Protein AF-A0A4Q1ATP1-F1 (afdb_monomer)

Foldseek 3Di:
DLLLLLLLLLLLVLQLCLDQVLVCLAVVDGDDPVSSVVSNVSSVVSNVVSLVVLCVVPNNPVSVVVSVVSNVVSNVVQVVCSVPPSNCVVVVNVVSVVVSVVVVVD

Solvent-accessible surface area (backbone atoms 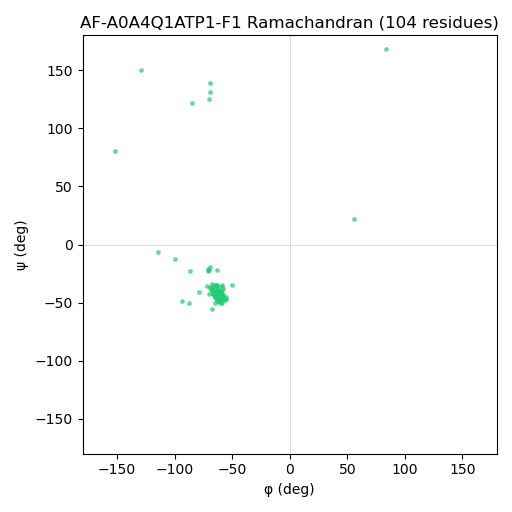only — not comparable to full-atom values): 5486 Å² total; per-residue (Å²): 102,70,68,22,55,52,30,41,51,50,15,52,52,26,42,45,51,37,34,62,68,55,30,32,63,48,70,73,46,86,75,52,73,68,56,29,51,50,28,41,53,50,14,53,52,31,38,52,53,17,49,55,48,25,24,73,71,57,34,68,70,53,16,52,55,49,51,54,54,52,49,54,55,50,50,52,54,51,51,53,39,54,73,77,46,40,59,50,52,64,58,49,52,54,52,52,48,52,52,52,52,55,60,72,75,106

Organism: NCBI:txid2023153

InterPro domains:
  IPR021762 Protein of unknown function DUF3325 [PF11804] (6-100)

Sequence (106 aa):
MIIGTYLAYLSLILFSFSLEKHFKEVIKKDVNKVFKNIAKILGYIFLICSLIILINDLGISLGLTYLVGILAVLTLLIAFIYTYKPKIIIKLTIVLFIISLLISIL

Mean predicted aligned error: 6.21 Å

Nearest PDB structures (foldseek):
  7szt-assembly1_B  TM=5.093E-01  e=1.370E+00  Clostridiales bacterium oral taxon 876

Secondary structure (DSSP, 8-state):
-HHHHHHHHHHHHHHHHHSHHHHHHHHSSPPPHHHHHHHHHHHHHHHHHHHHHHHHHH-HHHHHHHHHHHHHHHHHHHHHHHHH-TTHHHHHHHHHHHHHHHHHH-

Radius of gyration: 14.3 Å; Cα contacts (8 Å, |Δi|>4): 107; chains: 1; bounding box: 32×26×37 Å

Structure (mmCIF, N/CA/C/O backbone):
data_AF-A0A4Q1ATP1-F1
#
_entry.id   AF-A0A4Q1ATP1-F1
#
loop_
_atom_site.group_PDB
_atom_site.id
_atom_site.type_symbol
_atom_site.label_atom_id
_atom_site.label_alt_id
_atom_site.label_comp_id
_atom_site.label_asym_id
_atom_site.label_entity_id
_atom_site.label_seq_id
_atom_site.pdbx_PDB_ins_code
_atom_site.Cartn_x
_atom_site.Cartn_y
_atom_site.Cartn_z
_atom_site.occupancy
_atom_site.B_iso_or_equiv
_atom_site.auth_seq_id
_atom_site.auth_comp_id
_atom_site.auth_asym_id
_atom_site.auth_atom_id
_atom_site.pdbx_PDB_model_num
ATOM 1 N N . MET A 1 1 ? 3.136 -4.229 -13.906 1.00 78.00 1 MET A N 1
ATOM 2 C CA . MET A 1 1 ? 2.310 -3.001 -13.798 1.00 78.00 1 MET A CA 1
ATOM 3 C C . MET A 1 1 ? 1.158 -3.146 -12.793 1.00 78.00 1 MET A C 1
ATOM 5 O O . MET A 1 1 ? 1.045 -2.317 -11.894 1.00 78.00 1 MET A O 1
ATOM 9 N N . ILE A 1 2 ? 0.337 -4.208 -12.876 1.00 82.69 2 ILE A N 1
ATOM 10 C CA . ILE A 1 2 ? -0.803 -4.455 -11.958 1.00 82.69 2 ILE A CA 1
ATOM 11 C C . ILE A 1 2 ? -0.374 -4.538 -10.482 1.00 82.69 2 ILE A C 1
ATOM 13 O O . ILE A 1 2 ? -0.956 -3.875 -9.622 1.00 82.69 2 ILE A O 1
ATOM 17 N N . ILE A 1 3 ? 0.698 -5.277 -10.191 1.00 83.75 3 ILE A N 1
ATOM 18 C CA . ILE A 1 3 ? 1.224 -5.447 -8.825 1.00 83.75 3 ILE A CA 1
ATOM 19 C C . ILE A 1 3 ? 1.623 -4.097 -8.207 1.00 83.75 3 ILE A C 1
ATOM 21 O O . ILE A 1 3 ? 1.306 -3.832 -7.048 1.00 83.75 3 ILE A O 1
ATOM 25 N N . GLY A 1 4 ? 2.237 -3.207 -8.998 1.00 83.81 4 GLY A N 1
ATOM 26 C CA . GLY A 1 4 ? 2.571 -1.846 -8.572 1.00 83.81 4 GLY A CA 1
ATOM 27 C C . GLY A 1 4 ? 1.322 -1.049 -8.190 1.00 83.81 4 GLY A C 1
ATOM 28 O O . GLY A 1 4 ? 1.245 -0.511 -7.091 1.00 83.81 4 GLY A O 1
ATOM 29 N N . THR A 1 5 ? 0.283 -1.056 -9.032 1.00 84.69 5 THR A N 1
ATOM 30 C CA . THR A 1 5 ? -0.977 -0.353 -8.718 1.00 84.69 5 THR A CA 1
ATOM 31 C C . THR A 1 5 ? -1.682 -0.887 -7.472 1.00 84.69 5 THR A C 1
ATOM 33 O O . THR A 1 5 ? -2.244 -0.109 -6.700 1.00 84.69 5 THR A O 1
ATOM 36 N N . TYR A 1 6 ? -1.614 -2.199 -7.228 1.00 86.06 6 TYR A N 1
ATOM 37 C CA . TYR A 1 6 ? -2.171 -2.802 -6.021 1.00 86.06 6 TYR A CA 1
ATOM 38 C C . TYR A 1 6 ? -1.399 -2.376 -4.761 1.00 86.06 6 TYR A C 1
ATOM 40 O O . TYR A 1 6 ? -2.007 -2.065 -3.735 1.00 86.06 6 TYR A O 1
ATOM 48 N N . LEU A 1 7 ? -0.068 -2.276 -4.841 1.00 86.19 7 LEU A N 1
ATOM 49 C CA . LEU A 1 7 ? 0.753 -1.737 -3.754 1.00 86.19 7 LEU A CA 1
ATOM 50 C C . LEU A 1 7 ? 0.452 -0.257 -3.476 1.00 86.19 7 LEU A C 1
ATOM 52 O O . LEU A 1 7 ? 0.354 0.131 -2.311 1.00 86.19 7 LEU A O 1
ATOM 56 N N . ALA A 1 8 ? 0.243 0.556 -4.517 1.00 88.06 8 ALA A N 1
ATOM 57 C CA . ALA A 1 8 ? -0.193 1.943 -4.354 1.00 88.06 8 ALA A CA 1
ATOM 58 C C . ALA A 1 8 ? -1.539 2.022 -3.612 1.00 88.06 8 ALA A C 1
ATOM 60 O O . ALA A 1 8 ? -1.685 2.801 -2.669 1.00 88.06 8 ALA A O 1
ATOM 61 N N . TYR A 1 9 ? -2.501 1.165 -3.962 1.00 88.19 9 TYR A N 1
ATOM 62 C CA . TYR A 1 9 ? -3.782 1.073 -3.258 1.00 88.19 9 TYR A CA 1
ATOM 63 C C . TYR A 1 9 ? -3.624 0.677 -1.781 1.00 88.19 9 TYR A C 1
ATOM 65 O O . TYR A 1 9 ? -4.185 1.337 -0.903 1.00 88.19 9 TYR A O 1
ATOM 73 N N . LEU A 1 10 ? -2.813 -0.345 -1.486 1.00 87.12 10 LEU A N 1
ATOM 74 C CA . LEU A 1 10 ? -2.507 -0.750 -0.110 1.00 87.12 10 LEU A CA 1
ATOM 75 C C . LEU A 1 10 ? -1.873 0.384 0.697 1.00 87.12 10 LEU A C 1
ATOM 77 O O . LEU A 1 10 ? -2.247 0.588 1.852 1.00 87.12 10 LEU A O 1
ATOM 81 N N . SER A 1 11 ? -0.953 1.143 0.093 1.00 89.19 11 SER A N 1
ATOM 82 C CA . SER A 1 11 ? -0.313 2.282 0.754 1.00 89.19 11 SER A CA 1
ATOM 83 C C . SER A 1 11 ? -1.333 3.339 1.191 1.00 89.19 11 SER A C 1
ATOM 85 O O . SER A 1 11 ? -1.288 3.804 2.330 1.00 89.19 11 SER A O 1
ATOM 87 N N . LEU A 1 12 ? -2.315 3.643 0.334 1.00 87.94 12 LEU A N 1
ATOM 88 C CA . LEU A 1 12 ? -3.381 4.594 0.640 1.00 87.94 12 LEU A CA 1
ATOM 89 C C . LEU A 1 12 ? -4.293 4.086 1.756 1.00 87.94 12 LEU A C 1
ATOM 91 O O . LEU A 1 12 ? -4.587 4.845 2.673 1.00 87.94 12 LEU A O 1
ATOM 95 N N . ILE A 1 13 ? -4.680 2.807 1.745 1.00 85.69 13 ILE A N 1
ATOM 96 C CA . ILE A 1 13 ? -5.474 2.220 2.837 1.00 85.69 13 ILE A CA 1
ATOM 97 C C . ILE A 1 13 ? -4.715 2.269 4.165 1.00 85.69 13 ILE A C 1
ATOM 99 O O . ILE A 1 13 ? -5.295 2.604 5.197 1.00 85.69 13 ILE A O 1
ATOM 103 N N . LEU A 1 14 ? -3.421 1.943 4.159 1.00 84.88 14 LEU A N 1
ATOM 104 C CA . LEU A 1 14 ? -2.574 1.997 5.351 1.00 84.88 14 LEU A CA 1
ATOM 105 C C . LEU A 1 14 ? -2.452 3.426 5.889 1.00 84.88 14 LEU A C 1
ATOM 107 O O . LEU A 1 14 ? -2.554 3.635 7.100 1.00 84.88 14 LEU A O 1
ATOM 111 N N . PHE A 1 15 ? -2.327 4.420 5.007 1.00 84.62 15 PHE A N 1
ATOM 112 C CA . PHE A 1 15 ? -2.400 5.823 5.407 1.00 84.62 15 PHE A CA 1
ATOM 113 C C . PHE A 1 15 ? -3.777 6.202 5.953 1.00 84.62 15 PHE A C 1
ATOM 115 O O . PHE A 1 15 ? -3.848 6.845 7.001 1.00 84.62 15 PHE A O 1
ATOM 122 N N . SER A 1 16 ? -4.869 5.757 5.327 1.00 83.12 16 SER A N 1
ATOM 123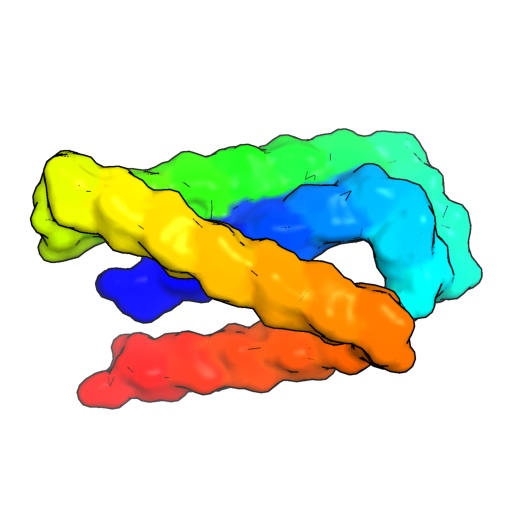 C CA . SER A 1 16 ? -6.223 5.981 5.836 1.00 83.12 16 SER A CA 1
ATOM 124 C C . SER A 1 16 ? -6.432 5.346 7.214 1.00 83.12 16 SER A C 1
ATOM 126 O O . SER A 1 16 ? -7.024 5.977 8.083 1.00 83.12 16 SER A O 1
ATOM 128 N N . PHE A 1 17 ? -5.889 4.155 7.478 1.00 77.38 17 PHE A N 1
ATOM 129 C CA . PHE A 1 17 ? -5.939 3.532 8.806 1.00 77.38 17 PHE A CA 1
ATOM 130 C C . PHE A 1 17 ? -5.053 4.215 9.852 1.00 77.38 17 PHE A C 1
ATOM 132 O O . PHE A 1 17 ? -5.315 4.079 11.047 1.00 77.38 17 PHE A O 1
ATOM 139 N N . SER A 1 18 ? -4.041 4.980 9.437 1.00 77.00 18 SER A N 1
ATOM 140 C CA . SER A 1 18 ? -3.286 5.853 10.344 1.00 77.00 18 SER A CA 1
ATOM 141 C C . SER A 1 18 ? -4.139 7.035 10.844 1.00 77.00 18 SER A C 1
ATOM 143 O O . SER A 1 18 ? -3.848 7.633 11.881 1.00 77.00 18 SER A O 1
ATOM 145 N N . LEU A 1 19 ? -5.231 7.379 10.154 1.00 77.19 19 LEU A N 1
ATOM 146 C CA . LEU A 1 19 ? -6.149 8.429 10.588 1.00 77.19 19 LEU A CA 1
ATOM 147 C C . LEU A 1 19 ? -7.179 7.866 11.577 1.00 77.19 19 LEU A C 1
ATOM 149 O O . LEU A 1 19 ? -7.960 6.966 11.268 1.00 77.19 19 LEU A O 1
ATOM 153 N N . GLU A 1 20 ? -7.213 8.446 12.778 1.00 67.44 20 GLU A N 1
ATOM 154 C CA . GLU A 1 20 ? -8.040 7.975 13.901 1.00 67.44 20 GLU A CA 1
ATOM 155 C C . GLU A 1 20 ? -9.536 7.941 13.569 1.00 67.44 20 GLU A C 1
ATOM 157 O O . GLU A 1 20 ? -10.227 6.988 13.928 1.00 67.44 20 GLU A O 1
ATOM 162 N N . LYS A 1 21 ? -10.024 8.939 12.822 1.00 66.94 21 LYS A N 1
ATOM 163 C CA . LYS A 1 21 ? -11.423 9.024 12.383 1.00 66.94 21 LYS A CA 1
ATOM 164 C C . LYS A 1 21 ? -11.818 7.822 11.519 1.00 66.94 21 LYS A C 1
ATOM 166 O O . LYS A 1 21 ? -12.791 7.135 11.816 1.00 66.94 21 LYS A O 1
ATOM 171 N N . HIS A 1 22 ? -11.012 7.527 10.505 1.00 65.69 22 HIS A N 1
ATOM 172 C CA . HIS A 1 22 ? -11.274 6.460 9.544 1.00 65.69 22 HIS A CA 1
ATOM 173 C C . HIS A 1 22 ? -11.098 5.066 10.146 1.00 65.69 22 HIS A C 1
ATOM 175 O O . HIS A 1 22 ? -11.873 4.159 9.848 1.00 65.69 22 HIS A O 1
ATOM 181 N N . PHE A 1 23 ? -10.136 4.876 11.049 1.00 62.94 23 PHE A N 1
ATOM 182 C CA . PHE A 1 23 ? -10.008 3.609 11.764 1.00 62.94 23 PHE A CA 1
ATOM 183 C C . PHE A 1 23 ? -11.198 3.353 12.695 1.00 62.94 23 PHE A C 1
ATOM 185 O O . PHE A 1 23 ? -11.729 2.241 12.728 1.00 62.94 23 PHE A O 1
ATOM 192 N N . LYS A 1 24 ? -11.665 4.380 13.417 1.00 67.19 24 LYS A N 1
ATOM 193 C CA . LYS A 1 24 ? -12.819 4.261 14.317 1.00 67.19 24 LYS A CA 1
ATOM 194 C C . LYS A 1 24 ? -14.110 3.966 13.550 1.00 67.19 24 LYS A C 1
ATOM 196 O O . LYS A 1 24 ? -14.907 3.142 13.993 1.00 67.19 24 LYS A O 1
ATOM 201 N N . GLU A 1 25 ? -14.280 4.559 12.372 1.00 67.12 25 GLU A N 1
ATOM 202 C CA . GLU A 1 25 ? -15.402 4.296 11.461 1.00 67.12 25 GLU A CA 1
ATOM 203 C C . GLU A 1 25 ? -15.439 2.845 10.942 1.00 67.12 25 GLU A C 1
ATOM 205 O O . GLU A 1 25 ? -16.519 2.268 10.776 1.00 67.12 25 GLU A O 1
ATOM 210 N N . VAL A 1 26 ? -14.274 2.226 10.722 1.00 66.12 26 VAL A N 1
ATOM 211 C CA . VAL A 1 26 ? -14.173 0.856 10.193 1.00 66.12 26 VAL A CA 1
ATOM 212 C C . VAL A 1 26 ? -14.214 -0.197 11.306 1.00 66.12 26 VAL A C 1
ATOM 214 O O . VAL A 1 26 ? -15.000 -1.143 11.229 1.00 66.12 26 VAL A O 1
ATOM 217 N N . ILE A 1 27 ? -13.388 -0.044 12.344 1.00 65.88 27 ILE A N 1
ATOM 218 C CA . ILE A 1 27 ? -13.115 -1.079 13.358 1.00 65.88 27 ILE A CA 1
ATOM 219 C C . ILE A 1 27 ? -13.932 -0.859 14.645 1.00 65.88 27 ILE A C 1
ATOM 221 O O . ILE A 1 27 ? -14.045 -1.772 15.460 1.00 65.88 27 ILE A O 1
ATOM 225 N N . LYS A 1 28 ? -14.569 0.313 14.821 1.00 64.69 28 LYS A N 1
ATOM 226 C CA . LYS A 1 28 ? -15.330 0.693 16.033 1.00 64.69 28 LYS A CA 1
ATOM 227 C C . LYS A 1 28 ? -14.521 0.603 17.340 1.00 64.69 28 LYS A C 1
ATOM 229 O O . LYS A 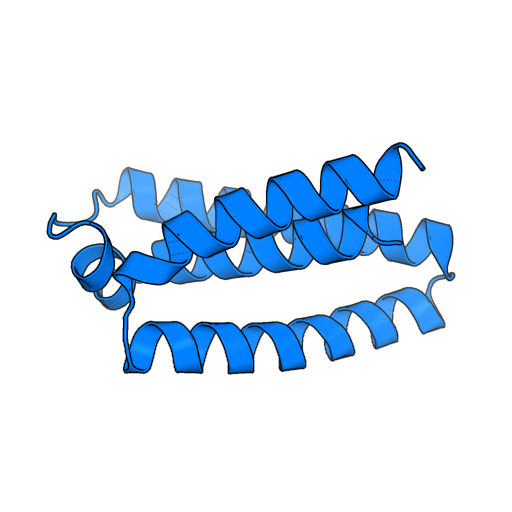1 28 ? -15.101 0.498 18.417 1.00 64.69 28 LYS A O 1
ATOM 234 N N . LYS A 1 29 ? -13.190 0.648 17.259 1.00 66.06 29 LYS A N 1
ATOM 235 C CA . LYS A 1 29 ? -12.267 0.594 18.400 1.00 66.06 29 LYS A CA 1
ATOM 236 C C . LYS A 1 29 ? -11.279 1.750 18.299 1.00 66.06 29 LYS A C 1
ATOM 238 O O . LYS A 1 29 ? -10.977 2.194 17.191 1.00 66.06 29 LYS A O 1
ATOM 243 N N . ASP A 1 30 ? -10.795 2.238 19.434 1.00 63.69 30 ASP A N 1
ATOM 244 C CA . ASP A 1 30 ? -9.793 3.300 19.436 1.00 63.69 30 ASP A CA 1
ATOM 245 C C . ASP A 1 30 ? -8.450 2.782 18.906 1.00 63.69 30 ASP A C 1
ATOM 247 O O . ASP A 1 30 ? -8.027 1.654 19.183 1.00 63.69 30 ASP A O 1
ATOM 251 N N . VAL A 1 31 ? -7.795 3.615 18.097 1.00 66.56 31 VAL A N 1
ATOM 252 C CA . VAL A 1 31 ? -6.482 3.321 17.520 1.00 66.56 31 VAL A CA 1
ATOM 253 C C . VAL A 1 31 ? -5.435 3.351 18.619 1.00 66.56 31 VAL A C 1
ATOM 255 O O . VAL A 1 31 ? -5.250 4.368 19.284 1.00 66.56 31 VAL A O 1
ATOM 258 N N . ASN A 1 32 ? -4.670 2.271 18.757 1.00 77.56 32 ASN A N 1
ATOM 259 C CA . ASN A 1 32 ? -3.448 2.319 19.547 1.00 77.56 32 ASN A CA 1
ATOM 260 C C . ASN A 1 32 ? -2.407 3.196 18.820 1.00 77.56 32 ASN A C 1
ATOM 262 O O . ASN A 1 32 ? -2.142 2.980 17.635 1.00 77.56 32 ASN A O 1
ATOM 266 N N . LYS A 1 33 ? -1.773 4.151 19.518 1.00 76.75 33 LYS A N 1
ATOM 267 C CA . LYS A 1 33 ? -0.710 5.022 18.964 1.00 76.75 33 LYS A CA 1
ATOM 268 C C . LYS A 1 33 ? 0.396 4.231 18.255 1.00 76.75 33 LYS A C 1
ATOM 270 O O . LYS A 1 33 ? 0.909 4.674 17.231 1.00 76.75 33 LYS A O 1
ATOM 275 N N . VAL A 1 34 ? 0.721 3.040 18.759 1.00 80.69 34 VAL A N 1
ATOM 276 C CA . VAL A 1 34 ? 1.702 2.136 18.136 1.00 80.69 34 VAL A CA 1
ATOM 277 C C . VAL A 1 34 ? 1.221 1.658 16.763 1.00 80.69 34 VAL A C 1
ATOM 279 O O . VAL A 1 34 ? 1.965 1.726 15.787 1.00 80.69 34 VAL A O 1
ATOM 282 N N . PHE A 1 35 ? -0.047 1.250 16.658 1.00 79.88 35 PHE A N 1
ATOM 283 C CA . PHE A 1 35 ? -0.639 0.792 15.400 1.00 79.88 35 PHE A CA 1
ATOM 284 C C . PHE A 1 35 ? -0.687 1.911 14.354 1.00 79.88 35 PHE A C 1
ATOM 286 O O . PHE A 1 35 ? -0.355 1.685 13.195 1.00 79.88 35 PHE A O 1
ATOM 293 N N . LYS A 1 36 ? -1.018 3.138 14.775 1.00 79.88 36 LYS A N 1
ATOM 294 C CA . LYS A 1 36 ? -1.004 4.330 13.914 1.00 79.88 36 LYS A CA 1
ATOM 295 C C . LYS A 1 36 ? 0.352 4.549 13.242 1.0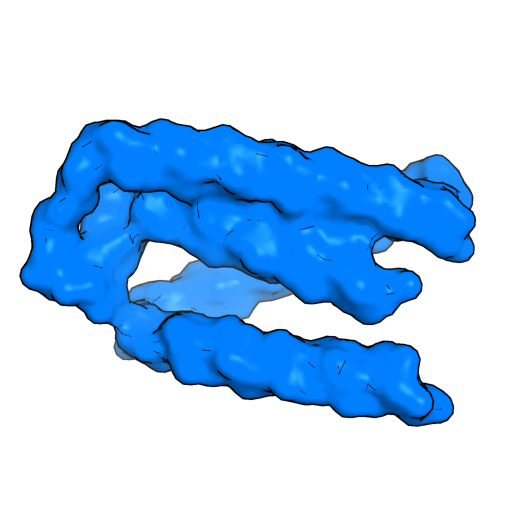0 79.88 36 LYS A C 1
ATOM 297 O O . LYS A 1 36 ? 0.409 4.796 12.035 1.00 79.88 36 LYS A O 1
ATOM 302 N N . ASN A 1 37 ? 1.429 4.450 14.022 1.00 81.31 37 ASN A N 1
ATOM 303 C CA . ASN A 1 37 ? 2.790 4.633 13.524 1.00 81.31 37 ASN A CA 1
ATOM 304 C C . ASN A 1 37 ? 3.229 3.478 12.622 1.00 81.31 37 ASN A C 1
ATOM 306 O O . ASN A 1 37 ? 3.789 3.734 11.560 1.00 81.31 37 ASN A O 1
ATOM 310 N N . ILE A 1 38 ? 2.924 2.231 12.992 1.00 85.69 38 ILE A N 1
ATOM 311 C CA . ILE A 1 38 ? 3.214 1.054 12.159 1.00 85.69 38 ILE A CA 1
ATOM 312 C C . ILE A 1 38 ? 2.501 1.163 10.809 1.00 85.69 38 ILE A C 1
ATOM 314 O O . ILE A 1 38 ? 3.138 0.994 9.773 1.00 85.69 38 ILE A O 1
ATOM 318 N N . ALA A 1 39 ? 1.212 1.513 10.802 1.00 83.88 39 ALA A N 1
ATOM 319 C CA . ALA A 1 39 ? 0.441 1.691 9.575 1.00 83.88 39 ALA A CA 1
ATOM 320 C C . ALA A 1 39 ? 1.043 2.785 8.680 1.00 83.88 39 ALA A C 1
ATOM 322 O O . ALA A 1 39 ? 1.171 2.595 7.474 1.00 83.88 39 ALA A O 1
ATOM 323 N N . LYS A 1 40 ? 1.491 3.902 9.270 1.00 84.38 40 LYS A N 1
ATOM 324 C CA . LYS A 1 40 ? 2.153 4.986 8.532 1.00 84.38 40 LYS A CA 1
ATOM 325 C C . LYS A 1 40 ? 3.478 4.538 7.910 1.00 84.38 40 LYS A C 1
ATOM 327 O O . LYS A 1 40 ? 3.726 4.821 6.742 1.00 84.38 40 LYS A O 1
ATOM 332 N N . ILE A 1 41 ? 4.316 3.841 8.679 1.00 88.38 41 ILE A N 1
ATOM 333 C CA . ILE A 1 41 ? 5.612 3.328 8.212 1.00 88.38 41 ILE A CA 1
ATOM 334 C C . ILE A 1 41 ? 5.401 2.315 7.082 1.00 88.38 41 ILE A C 1
ATOM 336 O O . ILE A 1 41 ? 6.016 2.444 6.027 1.00 88.38 41 ILE A O 1
ATOM 340 N N . LEU A 1 42 ? 4.481 1.364 7.263 1.00 88.44 42 LEU A N 1
ATOM 341 C CA . LEU A 1 42 ? 4.121 0.392 6.231 1.00 88.44 42 LEU A CA 1
ATOM 342 C C . LEU A 1 42 ? 3.574 1.071 4.971 1.00 88.44 42 LEU A C 1
ATOM 344 O O . LEU A 1 42 ? 3.944 0.679 3.868 1.00 88.44 42 LEU A O 1
ATOM 348 N N . GLY A 1 43 ? 2.750 2.113 5.121 1.00 87.44 43 GLY A N 1
ATOM 349 C CA . GLY A 1 43 ? 2.247 2.908 4.001 1.00 87.44 43 GLY A CA 1
ATOM 350 C C . GLY A 1 43 ? 3.376 3.494 3.151 1.00 87.44 43 GLY A C 1
ATOM 351 O O . GLY A 1 43 ? 3.380 3.316 1.935 1.00 87.44 43 GLY A O 1
ATOM 352 N N . TYR A 1 44 ? 4.384 4.111 3.778 1.00 90.88 44 TYR A N 1
ATOM 353 C CA . TYR A 1 44 ? 5.552 4.625 3.053 1.00 90.88 44 TYR A CA 1
ATOM 354 C C . TYR A 1 44 ? 6.360 3.523 2.367 1.00 90.88 44 TYR A C 1
ATOM 356 O O . TYR A 1 44 ? 6.748 3.696 1.214 1.00 90.88 44 TYR A O 1
ATOM 364 N N . ILE A 1 45 ? 6.586 2.393 3.043 1.00 91.62 45 ILE A N 1
ATOM 365 C CA . ILE A 1 45 ? 7.326 1.259 2.472 1.00 91.62 45 ILE A CA 1
ATOM 366 C C . ILE A 1 45 ? 6.625 0.756 1.206 1.00 91.62 45 ILE A C 1
ATOM 368 O O . ILE A 1 45 ? 7.254 0.661 0.153 1.00 91.62 45 ILE A O 1
ATOM 372 N N . PHE A 1 46 ? 5.315 0.504 1.269 1.00 90.06 46 PHE A N 1
ATOM 373 C CA . PHE A 1 46 ? 4.565 0.035 0.103 1.00 90.06 46 PHE A CA 1
ATOM 374 C C . PHE A 1 46 ? 4.505 1.065 -1.023 1.00 90.06 46 PHE A C 1
ATOM 376 O O . PHE A 1 46 ? 4.555 0.681 -2.191 1.00 90.06 46 PHE A O 1
ATOM 383 N N . LEU A 1 47 ? 4.445 2.359 -0.700 1.00 91.00 47 LEU A N 1
ATOM 384 C CA . LEU A 1 47 ? 4.460 3.420 -1.704 1.00 91.00 47 LEU A CA 1
ATOM 385 C C . LEU A 1 47 ? 5.804 3.480 -2.446 1.00 91.00 47 LEU A C 1
ATOM 387 O O . LEU A 1 47 ? 5.824 3.570 -3.673 1.00 91.00 47 LEU A O 1
ATOM 391 N N . ILE A 1 48 ? 6.925 3.359 -1.729 1.00 92.25 48 ILE A N 1
ATOM 392 C CA . ILE A 1 48 ? 8.264 3.306 -2.335 1.00 92.25 48 ILE A CA 1
ATOM 393 C C . ILE A 1 48 ? 8.410 2.047 -3.198 1.00 92.25 48 ILE A C 1
ATOM 395 O O . ILE A 1 48 ? 8.858 2.136 -4.339 1.00 92.25 48 ILE A O 1
ATOM 399 N N . CYS A 1 49 ? 7.976 0.885 -2.703 1.00 90.94 49 CYS A N 1
ATOM 400 C CA . CYS A 1 49 ? 7.986 -0.350 -3.488 1.00 90.94 49 CYS A CA 1
ATOM 401 C C . CYS A 1 49 ? 7.135 -0.226 -4.763 1.00 90.94 49 CYS A C 1
A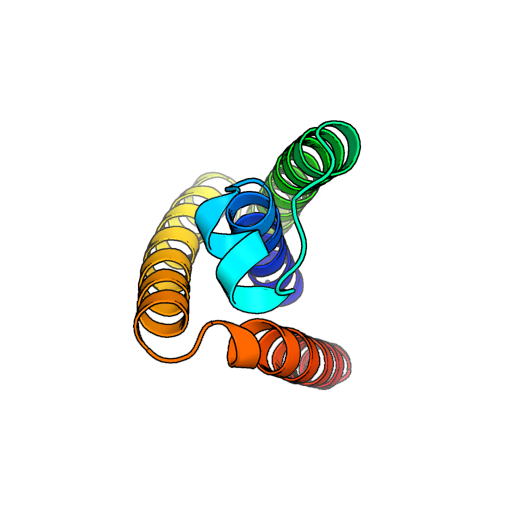TOM 403 O O . CYS A 1 49 ? 7.584 -0.625 -5.836 1.00 90.94 49 CYS A O 1
ATOM 405 N N . SER A 1 50 ? 5.944 0.376 -4.673 1.00 89.94 50 SER A N 1
ATOM 406 C CA . SER A 1 50 ? 5.094 0.651 -5.837 1.00 89.94 50 SER A CA 1
ATOM 407 C C . SER A 1 50 ? 5.806 1.517 -6.872 1.00 89.94 50 SER A C 1
ATOM 409 O O . SER A 1 50 ? 5.694 1.252 -8.068 1.00 89.94 50 SER A O 1
ATOM 411 N N . LEU A 1 51 ? 6.502 2.563 -6.424 1.00 89.88 51 LEU A N 1
ATOM 412 C CA . LEU A 1 51 ? 7.225 3.476 -7.301 1.00 89.88 51 LEU A CA 1
ATOM 413 C C . LEU A 1 51 ? 8.350 2.743 -8.041 1.00 89.88 51 LEU A C 1
ATOM 415 O O . LEU A 1 51 ? 8.444 2.860 -9.257 1.00 89.88 51 LEU A O 1
ATOM 419 N N . ILE A 1 52 ? 9.158 1.953 -7.329 1.00 91.44 52 ILE A N 1
ATOM 420 C CA . ILE A 1 52 ? 10.270 1.194 -7.922 1.00 91.44 52 ILE A CA 1
ATOM 421 C C . ILE A 1 52 ? 9.758 0.226 -8.995 1.00 91.44 52 ILE A C 1
ATOM 423 O O . ILE A 1 52 ? 10.312 0.175 -10.090 1.00 91.44 52 ILE A O 1
ATOM 427 N N . ILE A 1 53 ? 8.673 -0.502 -8.714 1.00 88.88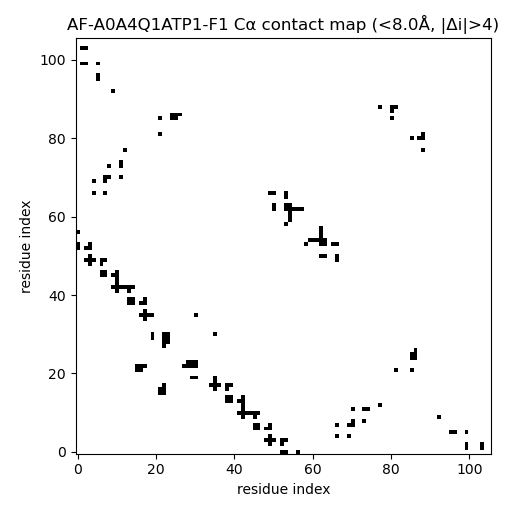 53 ILE A N 1
ATOM 428 C CA . ILE A 1 53 ? 8.076 -1.447 -9.670 1.00 88.88 53 ILE A CA 1
ATOM 429 C C . ILE A 1 53 ? 7.584 -0.717 -10.926 1.00 88.88 53 ILE A C 1
ATOM 431 O O . ILE A 1 53 ? 7.861 -1.152 -12.038 1.00 88.88 53 ILE A O 1
ATOM 435 N N . LEU A 1 54 ? 6.887 0.412 -10.766 1.00 87.75 54 LEU A N 1
ATOM 436 C CA . LEU A 1 54 ? 6.368 1.181 -11.902 1.00 87.75 54 LEU A CA 1
ATOM 437 C C . LEU A 1 54 ? 7.475 1.834 -12.733 1.00 87.75 54 LEU A C 1
ATOM 439 O O . LEU A 1 54 ? 7.357 1.888 -13.954 1.00 87.75 54 LEU A O 1
ATOM 443 N N . ILE A 1 55 ? 8.548 2.301 -12.092 1.00 91.62 55 ILE A N 1
ATOM 444 C CA . ILE A 1 55 ? 9.728 2.820 -12.791 1.00 91.62 55 ILE A CA 1
ATOM 445 C C . ILE A 1 55 ? 10.421 1.706 -13.581 1.00 91.62 55 ILE A C 1
ATOM 447 O O . ILE A 1 55 ? 10.833 1.947 -14.711 1.00 91.62 55 ILE A O 1
ATOM 451 N N . ASN A 1 56 ? 10.528 0.499 -13.022 1.00 90.44 56 ASN A N 1
ATOM 452 C CA . ASN A 1 56 ? 11.131 -0.632 -13.726 1.00 90.44 56 ASN A CA 1
ATOM 453 C C . ASN A 1 56 ? 10.290 -1.086 -14.930 1.00 90.44 56 ASN A C 1
ATOM 455 O O . ASN A 1 56 ? 10.859 -1.437 -15.958 1.00 90.44 56 ASN A O 1
ATOM 459 N N . ASP A 1 57 ? 8.958 -1.047 -14.826 1.00 88.31 57 ASP A N 1
ATOM 460 C CA . ASP A 1 57 ? 8.062 -1.483 -15.906 1.00 88.31 57 ASP A CA 1
ATOM 461 C C . ASP A 1 57 ? 7.906 -0.449 -17.035 1.00 88.31 57 ASP A C 1
ATOM 463 O O . ASP A 1 57 ? 7.828 -0.817 -18.205 1.00 88.31 57 ASP A O 1
ATOM 467 N N . LEU A 1 58 ? 7.797 0.841 -16.698 1.00 87.62 58 LEU A N 1
ATOM 468 C CA . LEU A 1 58 ? 7.420 1.909 -17.642 1.00 87.62 58 LEU A CA 1
ATOM 469 C C . LEU A 1 58 ? 8.546 2.924 -17.895 1.00 87.62 58 LEU A C 1
ATOM 471 O O . LEU A 1 58 ? 8.408 3.811 -18.737 1.00 87.62 58 LEU A O 1
ATOM 475 N N . GLY A 1 59 ? 9.654 2.826 -17.163 1.00 90.06 59 GLY A N 1
ATOM 476 C CA . GLY A 1 59 ? 10.708 3.834 -17.130 1.00 90.06 59 GLY A CA 1
ATOM 477 C C . GLY A 1 59 ? 10.413 4.975 -16.151 1.00 90.06 59 GLY A C 1
ATOM 478 O O . GLY A 1 59 ? 9.304 5.144 -15.646 1.00 90.06 59 GLY A O 1
ATOM 479 N N . ILE A 1 60 ? 11.430 5.796 -15.884 1.00 88.62 60 ILE A N 1
ATOM 480 C CA . ILE A 1 60 ? 11.394 6.832 -14.835 1.00 88.62 60 ILE A CA 1
ATOM 481 C C . ILE A 1 60 ? 10.301 7.878 -15.093 1.00 88.62 60 ILE A C 1
ATOM 483 O O . ILE A 1 60 ? 9.535 8.201 -14.188 1.00 88.62 60 ILE A O 1
ATOM 487 N N . SER A 1 61 ? 10.212 8.397 -16.322 1.00 90.44 61 SER A N 1
ATOM 488 C CA . SER A 1 61 ? 9.269 9.468 -16.664 1.00 90.44 61 SER A CA 1
ATOM 489 C C . SER A 1 61 ? 7.816 8.986 -16.595 1.00 90.44 61 SER A C 1
ATOM 491 O O . SER A 1 61 ? 7.024 9.530 -15.826 1.00 90.44 61 SER A O 1
ATOM 493 N N . LEU A 1 62 ? 7.482 7.915 -17.322 1.00 88.88 62 LEU A N 1
ATOM 494 C CA . LEU A 1 62 ? 6.121 7.376 -17.356 1.00 88.88 62 LEU A CA 1
ATOM 495 C C . LEU A 1 62 ? 5.713 6.740 -16.022 1.00 88.88 62 LEU A C 1
ATOM 497 O O . LEU A 1 62 ? 4.573 6.914 -15.603 1.00 88.88 62 LEU A O 1
ATOM 501 N N . GLY A 1 63 ? 6.625 6.056 -15.325 1.00 87.56 63 GLY A N 1
ATOM 502 C CA . GLY A 1 63 ? 6.349 5.426 -14.033 1.00 87.56 63 GLY A CA 1
ATOM 503 C C . GLY A 1 63 ? 5.937 6.433 -12.956 1.00 87.56 63 GLY A C 1
ATOM 504 O O . GLY A 1 63 ? 4.969 6.193 -12.232 1.00 87.56 63 GLY A O 1
ATOM 505 N N . LEU A 1 64 ? 6.605 7.592 -12.894 1.00 88.94 64 LEU A N 1
ATOM 506 C CA . LEU A 1 64 ? 6.236 8.692 -11.995 1.00 88.94 64 LEU A CA 1
ATOM 507 C C . LEU A 1 64 ? 4.866 9.280 -12.343 1.00 88.94 64 LEU A C 1
ATOM 509 O O . LEU A 1 64 ? 4.010 9.399 -11.465 1.00 88.94 64 LEU A O 1
ATOM 513 N N . THR A 1 65 ? 4.635 9.619 -13.614 1.00 92.75 65 THR A N 1
ATOM 514 C CA . THR A 1 65 ? 3.351 10.182 -14.059 1.00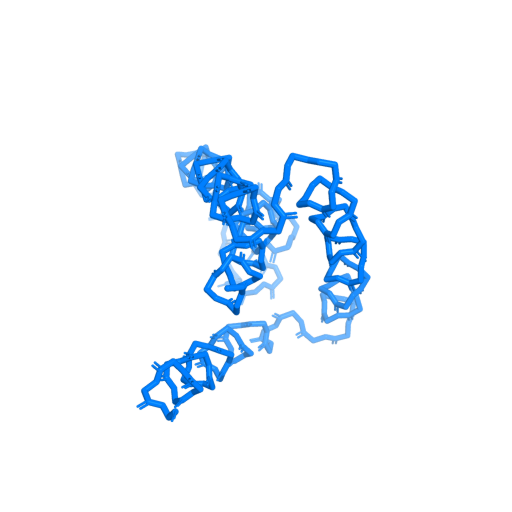 92.75 65 THR A CA 1
ATOM 515 C C . THR A 1 65 ? 2.201 9.213 -13.796 1.00 92.75 65 THR A C 1
ATOM 517 O O . THR A 1 65 ? 1.149 9.615 -13.297 1.00 92.75 65 THR A O 1
ATOM 520 N N . TYR A 1 66 ? 2.415 7.925 -14.066 1.00 90.69 66 TYR A N 1
ATOM 521 C CA . TYR A 1 66 ? 1.423 6.884 -13.846 1.00 90.69 66 TYR A CA 1
ATOM 522 C C . TYR A 1 66 ? 1.119 6.682 -12.358 1.00 90.69 66 TYR A C 1
ATOM 524 O O . TYR A 1 66 ? -0.050 6.597 -11.981 1.00 90.69 66 TYR A O 1
ATOM 532 N N . LEU A 1 67 ? 2.143 6.670 -11.494 1.00 90.44 67 LEU A N 1
ATOM 533 C CA . LEU A 1 67 ? 1.949 6.578 -10.046 1.00 90.44 67 LEU A CA 1
ATOM 534 C C . LEU A 1 67 ? 1.108 7.752 -9.521 1.00 90.44 67 LEU A C 1
ATOM 536 O O . LEU A 1 67 ? 0.167 7.544 -8.759 1.00 90.44 67 LEU A O 1
ATOM 540 N N . VAL A 1 68 ? 1.416 8.983 -9.931 1.00 90.94 68 VAL A N 1
ATOM 541 C CA . VAL A 1 68 ? 0.656 10.165 -9.492 1.00 90.94 68 VAL A CA 1
ATOM 542 C C . VAL A 1 68 ? -0.787 10.106 -9.999 1.00 90.94 68 VAL A C 1
ATOM 544 O O . VAL A 1 68 ? -1.719 10.344 -9.228 1.00 90.94 68 VAL A O 1
ATOM 547 N N . GLY A 1 69 ? -0.987 9.730 -11.265 1.00 92.19 69 GLY A N 1
ATOM 548 C CA . GLY A 1 69 ? -2.317 9.584 -11.855 1.00 92.19 69 GLY A CA 1
ATOM 549 C C . GLY A 1 69 ? -3.169 8.540 -11.131 1.00 92.19 69 GLY A C 1
ATOM 550 O O . GLY A 1 69 ? -4.305 8.825 -10.748 1.00 92.19 69 GLY A O 1
ATOM 551 N N . ILE A 1 70 ? -2.614 7.350 -10.874 1.00 90.31 70 ILE A N 1
ATOM 552 C CA . ILE A 1 70 ? -3.354 6.284 -10.189 1.00 90.31 70 ILE A CA 1
ATOM 553 C C . ILE A 1 70 ? -3.630 6.644 -8.725 1.00 90.31 70 ILE A C 1
ATOM 555 O O . ILE A 1 70 ? -4.731 6.392 -8.239 1.00 90.31 70 ILE A O 1
ATOM 559 N N . LEU A 1 71 ? -2.686 7.291 -8.029 1.00 90.94 71 LEU A N 1
ATOM 560 C CA . LEU A 1 71 ? -2.884 7.747 -6.650 1.00 90.94 71 LEU A CA 1
ATOM 561 C C . LEU A 1 71 ? -4.054 8.727 -6.547 1.00 90.94 71 LEU A C 1
ATOM 563 O O . LEU A 1 71 ? -4.856 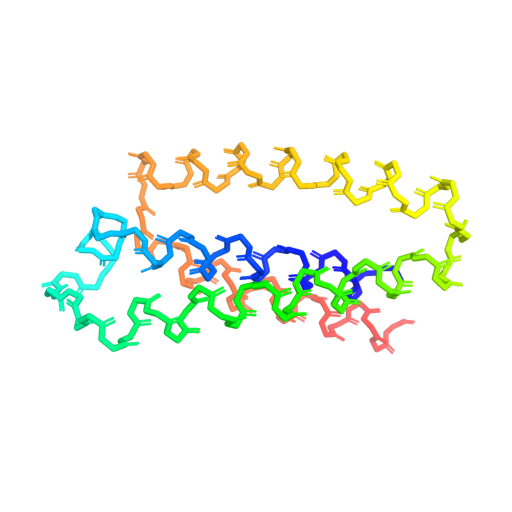8.602 -5.623 1.00 90.94 71 LEU A O 1
ATOM 567 N N . ALA A 1 72 ? -4.194 9.664 -7.487 1.00 91.44 72 ALA A N 1
ATOM 568 C CA . ALA A 1 72 ? -5.303 10.615 -7.492 1.00 91.44 72 ALA A CA 1
ATOM 569 C C . ALA A 1 72 ? -6.663 9.906 -7.621 1.00 91.44 72 AL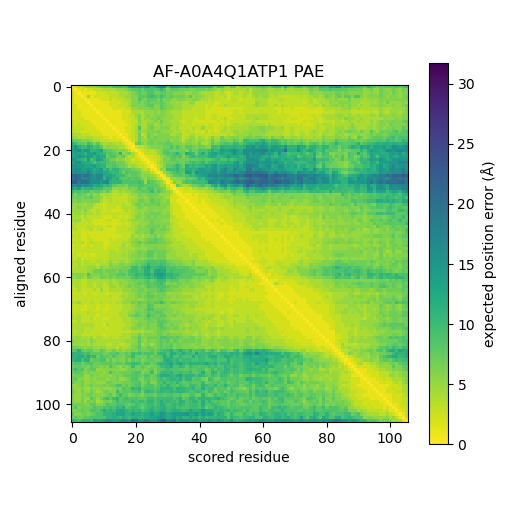A A C 1
ATOM 571 O O . ALA A 1 72 ? -7.568 10.133 -6.812 1.00 91.44 72 ALA A O 1
ATOM 572 N N . VAL A 1 73 ? -6.784 8.992 -8.589 1.00 90.94 73 VAL A N 1
ATOM 573 C CA . VAL A 1 73 ? -8.016 8.221 -8.823 1.00 90.94 73 VAL A CA 1
ATOM 574 C C . VAL A 1 73 ? -8.353 7.340 -7.618 1.00 90.94 73 VAL A C 1
ATOM 576 O O . VAL A 1 73 ? -9.490 7.344 -7.143 1.00 90.94 73 VAL A O 1
ATOM 579 N N . LEU A 1 74 ? -7.364 6.622 -7.080 1.00 88.69 74 LEU A N 1
ATOM 580 C CA . LEU A 1 74 ? -7.545 5.763 -5.911 1.00 88.69 74 LEU A CA 1
ATOM 581 C C . LEU A 1 74 ? -7.933 6.571 -4.672 1.00 88.69 74 LEU A C 1
ATOM 583 O O . LEU A 1 74 ? -8.810 6.145 -3.927 1.00 88.69 74 LEU A O 1
ATOM 587 N N . THR A 1 75 ? -7.328 7.741 -4.462 1.00 88.00 75 THR A N 1
ATOM 588 C CA . THR A 1 75 ? -7.642 8.604 -3.314 1.00 88.00 75 THR A CA 1
ATOM 589 C C . THR A 1 75 ? -9.087 9.083 -3.367 1.00 88.00 75 THR A C 1
ATOM 591 O O . THR A 1 75 ? -9.783 9.004 -2.357 1.00 88.00 75 THR A O 1
ATOM 594 N N . LEU A 1 76 ? -9.567 9.515 -4.539 1.00 88.25 76 LEU A N 1
ATOM 595 C CA . LEU A 1 76 ? -10.972 9.884 -4.725 1.00 88.25 76 LEU A CA 1
ATOM 596 C C . LEU A 1 76 ? -11.898 8.704 -4.422 1.00 88.25 76 LEU A C 1
ATOM 598 O O . LEU A 1 76 ? -12.823 8.836 -3.624 1.00 88.25 76 LEU A O 1
ATOM 602 N N . LEU A 1 77 ? -11.623 7.534 -5.000 1.00 85.88 77 LEU A N 1
ATOM 603 C CA . LEU A 1 77 ? -12.445 6.341 -4.802 1.00 85.88 77 LEU A CA 1
ATOM 604 C C . LEU A 1 77 ? -12.497 5.916 -3.324 1.00 85.88 77 LEU A C 1
ATOM 606 O O . LEU A 1 77 ? -13.570 5.641 -2.788 1.00 85.88 77 LEU A O 1
ATOM 610 N N . ILE A 1 78 ? -11.348 5.924 -2.645 1.00 85.44 78 ILE A N 1
ATOM 611 C CA . ILE A 1 78 ? -11.231 5.630 -1.213 1.00 85.44 78 ILE A CA 1
ATOM 612 C C . ILE A 1 78 ? -12.005 6.659 -0.382 1.00 85.44 78 ILE A C 1
ATOM 614 O O . ILE A 1 78 ? -12.765 6.266 0.504 1.00 85.44 78 ILE A O 1
ATOM 618 N N . ALA A 1 79 ? -11.867 7.954 -0.681 1.00 85.00 79 ALA A N 1
ATOM 619 C CA . ALA A 1 79 ? -12.588 9.017 0.015 1.00 85.00 79 ALA A CA 1
ATOM 620 C C . ALA A 1 79 ? -14.108 8.827 -0.091 1.00 85.00 79 ALA A C 1
ATOM 622 O O . ALA A 1 79 ? -14.796 8.840 0.929 1.00 85.00 79 ALA A O 1
ATOM 623 N N . PHE A 1 80 ? -14.616 8.538 -1.295 1.00 83.56 80 PHE A N 1
ATOM 624 C CA . PHE A 1 80 ? -16.024 8.206 -1.519 1.00 83.56 80 PHE A CA 1
ATOM 625 C C . PHE A 1 80 ? -16.473 7.006 -0.671 1.00 83.56 80 PHE A C 1
ATOM 627 O O . PHE A 1 80 ? -17.504 7.065 0.000 1.00 83.56 80 PHE A O 1
ATOM 634 N N . ILE A 1 81 ? -15.695 5.922 -0.634 1.00 83.19 81 ILE A N 1
ATOM 635 C CA . ILE A 1 81 ? -16.041 4.732 0.160 1.00 83.19 81 ILE A CA 1
ATOM 636 C C . ILE A 1 81 ? -16.116 5.059 1.653 1.00 83.19 81 ILE A C 1
ATOM 638 O O . ILE A 1 81 ? -17.059 4.623 2.322 1.00 83.19 81 ILE A O 1
ATOM 642 N N . TYR A 1 82 ? -15.166 5.839 2.173 1.00 78.50 82 TYR A N 1
ATOM 643 C CA . TYR A 1 82 ? -15.185 6.276 3.568 1.00 78.50 82 TYR A CA 1
ATOM 644 C C . TYR A 1 82 ? -16.400 7.152 3.886 1.00 78.50 82 TYR A C 1
ATOM 646 O O . TYR A 1 82 ? -16.979 6.991 4.957 1.00 78.50 82 TYR A O 1
ATOM 654 N N . THR A 1 83 ? -16.834 8.018 2.963 1.00 81.38 83 THR A N 1
ATOM 655 C CA . THR A 1 83 ? -18.020 8.868 3.154 1.00 81.38 83 THR A CA 1
ATOM 656 C C . THR A 1 83 ? -19.314 8.062 3.267 1.00 81.38 83 THR A C 1
ATOM 658 O O . THR A 1 83 ? -20.143 8.363 4.123 1.00 81.38 83 THR A O 1
ATOM 661 N N . TYR A 1 84 ? -19.507 7.040 2.429 1.00 79.00 84 TYR A N 1
ATOM 662 C CA . TYR A 1 84 ? -20.782 6.315 2.387 1.00 79.00 84 TYR A CA 1
ATOM 663 C C . TYR A 1 84 ? -20.805 5.069 3.274 1.00 79.00 84 TYR A C 1
ATOM 665 O O . TYR A 1 84 ? -21.775 4.845 4.001 1.00 79.00 84 TYR A O 1
ATOM 673 N N . LYS A 1 85 ? -19.783 4.207 3.192 1.00 79.00 85 LYS A N 1
ATOM 674 C CA . LYS A 1 85 ? -19.759 2.898 3.868 1.00 79.00 85 LYS A CA 1
ATOM 675 C C . LYS A 1 85 ? -18.321 2.462 4.195 1.00 79.00 85 LYS A C 1
ATOM 677 O O . LYS A 1 85 ? -17.788 1.562 3.540 1.00 79.00 85 LYS A O 1
ATOM 682 N N . PRO A 1 86 ? -17.722 2.982 5.279 1.00 73.62 86 PRO A N 1
ATOM 683 C CA . PRO A 1 86 ? -16.317 2.735 5.621 1.00 73.62 86 PRO A CA 1
ATOM 684 C C . PRO A 1 86 ? -15.997 1.242 5.811 1.00 73.62 86 PRO A C 1
ATOM 686 O O . PRO A 1 86 ? -14.953 0.753 5.390 1.00 73.62 86 PRO A O 1
ATOM 689 N N . LYS A 1 87 ? -16.936 0.458 6.355 1.00 77.06 87 LYS A N 1
ATOM 690 C CA . LYS A 1 87 ? -16.764 -0.991 6.569 1.00 77.06 87 LYS A CA 1
ATOM 691 C C . LYS A 1 87 ? -16.581 -1.813 5.290 1.00 77.06 87 LYS A C 1
ATOM 693 O O . LYS A 1 87 ? -16.071 -2.929 5.363 1.00 77.06 87 LYS A O 1
ATOM 698 N N . ILE A 1 88 ? -17.018 -1.306 4.135 1.00 79.50 88 ILE A N 1
ATOM 699 C CA . ILE A 1 88 ? -16.880 -2.023 2.860 1.00 79.50 88 ILE A CA 1
ATOM 700 C C . ILE A 1 88 ? -15.420 -2.069 2.417 1.00 79.50 88 ILE A C 1
ATOM 702 O O . ILE A 1 88 ? -15.051 -2.992 1.697 1.00 79.50 88 ILE A O 1
ATOM 706 N N . ILE A 1 89 ? -14.575 -1.156 2.901 1.00 78.06 89 ILE A N 1
ATOM 707 C CA . ILE A 1 89 ? -13.191 -1.059 2.446 1.00 78.06 89 ILE A CA 1
ATOM 708 C C . ILE A 1 89 ? -12.405 -2.352 2.684 1.00 78.06 89 ILE A C 1
ATOM 710 O O . ILE A 1 89 ? -11.676 -2.777 1.802 1.00 78.06 89 ILE A O 1
ATOM 714 N N . ILE A 1 90 ? -12.659 -3.060 3.793 1.00 76.94 90 ILE A N 1
ATOM 715 C CA . ILE A 1 90 ? -12.022 -4.357 4.083 1.00 76.94 90 ILE A CA 1
ATOM 716 C C . ILE A 1 90 ? -12.434 -5.417 3.052 1.00 76.94 90 ILE A C 1
ATOM 718 O O . ILE A 1 90 ? -11.589 -6.157 2.550 1.00 76.94 90 ILE A O 1
ATOM 722 N N . LYS A 1 91 ? -13.730 -5.485 2.711 1.00 80.44 91 LYS A N 1
ATOM 723 C CA . LYS A 1 91 ? -14.220 -6.406 1.673 1.00 80.44 91 LYS A CA 1
ATOM 724 C C . LYS A 1 91 ? -13.617 -6.057 0.317 1.00 80.44 91 LYS A C 1
ATOM 726 O O . LYS A 1 91 ? -13.227 -6.956 -0.418 1.00 80.44 91 LYS A O 1
ATOM 731 N N . LEU A 1 92 ? -13.517 -4.764 0.011 1.00 80.38 92 LEU A N 1
ATOM 732 C CA . LEU A 1 92 ? -12.947 -4.285 -1.240 1.00 80.38 92 LEU A CA 1
ATOM 733 C C . LEU A 1 92 ? -11.470 -4.667 -1.368 1.00 80.38 92 LEU A C 1
ATOM 735 O O . LEU A 1 92 ? -11.071 -5.149 -2.421 1.00 80.38 92 LEU A O 1
ATOM 739 N N . THR A 1 93 ? -10.687 -4.535 -0.292 1.00 81.62 93 THR A N 1
ATOM 740 C CA . THR A 1 93 ? -9.282 -4.961 -0.267 1.00 81.62 93 THR A CA 1
ATOM 741 C C . THR A 1 93 ? -9.139 -6.443 -0.592 1.00 81.62 93 THR A C 1
ATOM 743 O O . THR A 1 93 ? -8.296 -6.805 -1.406 1.00 81.62 93 THR A O 1
ATOM 746 N N . ILE A 1 94 ? -9.982 -7.301 -0.009 1.00 81.38 94 ILE A N 1
ATOM 747 C CA . ILE A 1 94 ? -9.949 -8.750 -0.263 1.00 81.38 94 ILE A CA 1
ATOM 748 C C . ILE A 1 94 ? -10.303 -9.055 -1.722 1.00 81.38 94 ILE A C 1
ATOM 750 O O . ILE A 1 94 ? -9.609 -9.831 -2.374 1.00 81.38 94 ILE A O 1
ATOM 754 N N . VAL A 1 95 ? -11.353 -8.424 -2.253 1.00 83.19 95 VAL A N 1
ATOM 755 C CA . VAL A 1 95 ? -11.769 -8.616 -3.650 1.00 83.19 95 VAL A CA 1
ATOM 756 C C . VAL A 1 95 ? -10.675 -8.152 -4.614 1.00 83.19 95 VAL A C 1
ATOM 758 O O . VAL A 1 95 ? -10.314 -8.892 -5.524 1.00 83.19 95 VAL A O 1
ATOM 761 N N . LEU A 1 96 ? -10.094 -6.971 -4.390 1.00 81.56 96 LEU A N 1
ATOM 762 C CA . LEU A 1 96 ? -9.004 -6.440 -5.212 1.00 81.56 96 LEU A CA 1
ATOM 763 C C . LEU A 1 96 ? -7.741 -7.302 -5.130 1.00 81.56 96 LEU A C 1
ATOM 765 O O . LEU A 1 96 ? -7.064 -7.467 -6.141 1.00 81.56 96 LEU A O 1
ATOM 769 N N . PHE A 1 97 ? -7.447 -7.889 -3.968 1.00 81.50 97 PHE A N 1
ATOM 770 C CA . PHE A 1 97 ? -6.347 -8.838 -3.823 1.00 81.50 97 PHE A CA 1
ATOM 771 C C . PHE A 1 97 ? -6.565 -10.089 -4.678 1.00 81.50 97 PHE A C 1
ATOM 773 O O . PHE A 1 97 ? -5.675 -10.466 -5.433 1.00 81.50 97 PHE A O 1
ATOM 780 N N . ILE A 1 98 ? -7.757 -10.694 -4.609 1.00 83.19 98 ILE A N 1
ATOM 781 C CA . ILE A 1 98 ? -8.104 -11.888 -5.396 1.00 83.19 98 ILE A CA 1
ATOM 782 C C . ILE A 1 98 ? -8.020 -11.585 -6.893 1.00 83.19 98 ILE A C 1
ATOM 784 O O . ILE A 1 98 ? -7.414 -12.352 -7.633 1.00 83.19 98 ILE A O 1
ATOM 788 N N . ILE A 1 99 ? -8.581 -10.454 -7.330 1.00 83.00 99 ILE A N 1
ATOM 789 C CA . ILE A 1 99 ? -8.559 -10.024 -8.735 1.00 83.00 99 ILE A CA 1
ATOM 790 C C . ILE A 1 99 ? -7.119 -9.803 -9.214 1.00 83.00 99 ILE A C 1
ATOM 792 O O . ILE A 1 99 ? -6.749 -10.293 -10.275 1.00 83.00 99 ILE A O 1
ATOM 796 N N . SER A 1 100 ? -6.301 -9.105 -8.422 1.00 77.75 100 SER A N 1
ATOM 797 C CA . SER A 1 100 ? -4.874 -8.887 -8.697 1.00 77.75 100 SER A CA 1
ATOM 798 C C . SER A 1 100 ? -4.126 -10.209 -8.905 1.00 77.75 100 SER A C 1
ATOM 800 O O . SER A 1 100 ? -3.380 -10.355 -9.872 1.00 77.75 100 SER A O 1
ATOM 802 N N . LEU A 1 101 ? -4.374 -11.192 -8.036 1.00 80.56 101 LEU A N 1
ATOM 803 C CA . LEU A 1 101 ? -3.738 -12.509 -8.086 1.00 80.56 101 LEU A CA 1
ATOM 804 C C . LEU A 1 101 ? -4.176 -13.309 -9.320 1.00 80.56 101 LEU A C 1
ATOM 806 O O . LEU A 1 101 ? -3.341 -13.916 -9.981 1.00 80.56 101 LEU A O 1
ATOM 810 N N . LEU A 1 102 ? -5.466 -13.251 -9.660 1.00 83.88 102 LEU A N 1
ATOM 811 C CA . LEU A 1 102 ? -6.038 -13.895 -10.844 1.00 83.88 102 LEU A CA 1
ATOM 812 C C . LEU A 1 102 ? -5.468 -13.318 -12.142 1.00 83.88 102 LEU A C 1
ATOM 814 O O . LEU A 1 102 ? -5.084 -14.081 -13.018 1.00 83.88 102 LEU A O 1
ATOM 818 N N . ILE A 1 103 ? -5.366 -11.989 -12.248 1.00 81.56 103 ILE A N 1
ATOM 819 C CA . ILE A 1 103 ? -4.751 -11.334 -13.411 1.00 81.56 103 ILE A CA 1
ATOM 820 C C . ILE A 1 103 ? -3.250 -11.618 -13.477 1.00 81.56 103 ILE A C 1
ATOM 822 O O . ILE A 1 103 ? -2.705 -11.714 -14.563 1.00 81.56 103 ILE A O 1
ATOM 826 N N . SER A 1 104 ? -2.561 -11.732 -12.340 1.00 75.94 104 SER A N 1
ATOM 827 C CA . SER A 1 104 ? -1.124 -12.016 -12.352 1.00 75.94 104 SER A CA 1
ATOM 828 C C . SER A 1 104 ? -0.795 -13.445 -12.792 1.00 75.94 104 SER A C 1
ATOM 830 O O . SER A 1 104 ? 0.351 -13.693 -13.160 1.00 75.94 104 SER A O 1
ATOM 832 N N . ILE A 1 105 ? -1.743 -14.380 -12.671 1.00 78.88 105 ILE A N 1
ATOM 833 C CA . ILE A 1 105 ? -1.562 -15.787 -13.053 1.00 78.88 105 ILE A CA 1
ATOM 834 C C . ILE A 1 105 ? -1.868 -16.033 -14.538 1.00 78.88 105 ILE A C 1
ATOM 836 O O . ILE A 1 105 ? -1.430 -17.048 -15.077 1.00 78.88 105 ILE A O 1
ATOM 840 N N . LEU A 1 106 ? -2.665 -15.152 -15.149 1.00 66.81 106 LEU A N 1
ATOM 841 C CA . LEU A 1 106 ? -3.248 -15.293 -16.482 1.00 66.81 106 LEU A CA 1
ATOM 842 C C . LEU A 1 106 ? -2.419 -14.538 -17.524 1.00 66.81 106 LEU A C 1
ATOM 844 O O . LEU A 1 106 ? -2.225 -15.110 -18.618 1.00 66.81 106 LEU A O 1
#

pLDDT: mean 82.65, std 7.77, range [62.94, 92.75]